Protein AF-A0A7S1Z7J3-F1 (afdb_monomer)

pLDDT: mean 73.18, std 15.94, range [37.53, 93.56]

Secondary structure (DSSP, 8-state):
-HHHHHHHHHHHHHHHS------GGGHHHHHHHHHHHH-TT-TTHHHHHHTTPPPTT--------------SS-HHHHHHHHTTSHHHHHHHHHHHHHHHHHHHHHHHHHHHHHHHHHHHHHHHHTT-

Foldseek 3Di:
DVLVVVLVVLVCCCVVVVDQQDDPVPNQLSLVLVCCVPPVVCPCVVVSVVRPNDDVPDPDDPPPPPPVVPDPDDPVNVVVVCVVPVVSVVVVVVVVVVVVVVVVVSVVSNVVSSVSVVVVVVVVVVVD

Organism: Trieres chinensis (NCBI:txid1514140)

Mean predicted aligned error: 12.1 Å

Solvent-accessible surface area (backbone atoms only — not comparable to full-atom values): 7660 Å² total; per-residue (Å²): 114,71,68,60,57,52,50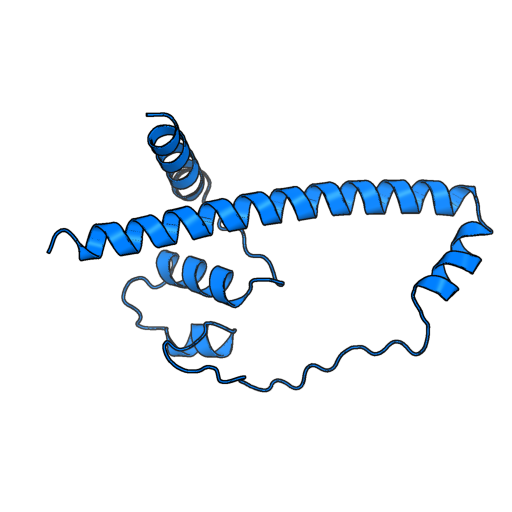,53,51,51,52,44,44,41,69,75,63,72,56,84,64,69,47,80,95,46,39,38,63,29,39,50,54,49,36,55,74,78,38,71,88,52,84,57,50,70,59,46,40,78,75,46,28,73,58,92,89,52,97,60,74,80,71,69,72,80,74,68,83,75,61,95,66,53,72,70,59,55,54,56,62,46,54,72,44,62,70,59,36,54,52,50,54,53,49,51,51,52,50,49,54,51,52,53,49,51,51,52,50,29,52,51,54,52,55,53,49,54,50,52,57,55,52,60,67,73,74,114

Radius of gyration: 19.99 Å; Cα contacts (8 Å, |Δi|>4): 53; chains: 1; bounding box: 45×38×54 Å

Sequence (128 aa):
DKARVQAEQVCKNLVDYDVVVGVVEHMSQSMELLRYVLDADREADEVFQSYGLGVEGDAGHTKKERRDNASPVATSEVMVHLREDKGFYKNLTLYVRYEQMITDFARGLHMQQYALFQNLLNHTVTSI

Structure (mmCIF, N/CA/C/O backbone):
data_AF-A0A7S1Z7J3-F1
#
_entry.id   AF-A0A7S1Z7J3-F1
#
loop_
_atom_site.group_PDB
_atom_site.id
_atom_site.type_symbol
_atom_site.label_atom_id
_atom_site.label_alt_id
_atom_site.label_comp_id
_atom_site.label_asym_id
_atom_site.label_entity_id
_atom_site.label_seq_id
_atom_site.pdbx_PDB_ins_code
_atom_site.Cartn_x
_atom_site.Cartn_y
_atom_site.Cartn_z
_atom_site.occupancy
_atom_site.B_iso_or_equiv
_atom_site.auth_seq_id
_atom_site.auth_comp_id
_atom_site.auth_asym_id
_atom_site.auth_atom_id
_atom_site.pdbx_PDB_model_num
ATOM 1 N N . ASP A 1 1 ? -15.452 24.214 7.845 1.00 56.34 1 ASP A N 1
ATOM 2 C CA . ASP A 1 1 ? -14.529 23.293 8.522 1.00 56.34 1 ASP A CA 1
ATOM 3 C C . ASP A 1 1 ? -14.027 22.250 7.520 1.00 56.34 1 ASP A C 1
ATOM 5 O O . ASP A 1 1 ? -14.729 21.293 7.217 1.00 56.34 1 ASP A O 1
ATOM 9 N N . LYS A 1 2 ? -12.900 22.525 6.846 1.00 47.44 2 LYS A N 1
ATOM 10 C CA . LYS A 1 2 ? -12.453 21.763 5.655 1.00 47.44 2 LYS A CA 1
ATOM 11 C C . LYS A 1 2 ? -12.036 20.328 5.986 1.00 47.44 2 LYS A C 1
ATOM 13 O O . LYS A 1 2 ? -12.268 19.436 5.177 1.00 47.44 2 LYS A O 1
ATOM 18 N N . ALA A 1 3 ? -11.456 20.125 7.167 1.00 50.94 3 ALA A N 1
ATOM 19 C CA . ALA A 1 3 ? -11.006 18.816 7.628 1.00 50.94 3 ALA A CA 1
ATOM 20 C C . ALA A 1 3 ? -12.189 17.859 7.838 1.00 50.94 3 ALA A C 1
ATOM 22 O O . ALA A 1 3 ? -12.127 16.703 7.431 1.00 50.94 3 ALA A O 1
ATOM 23 N N . ARG A 1 4 ? -13.307 18.364 8.378 1.00 47.72 4 ARG A N 1
ATOM 24 C CA . ARG A 1 4 ? -14.515 17.567 8.625 1.00 47.72 4 ARG A CA 1
ATOM 25 C C . ARG A 1 4 ? -15.180 17.078 7.336 1.00 47.72 4 ARG A C 1
ATOM 27 O O . ARG A 1 4 ? -15.540 15.914 7.232 1.00 47.72 4 ARG A O 1
ATOM 34 N N . VAL A 1 5 ? -15.259 17.947 6.328 1.00 61.75 5 VAL A N 1
ATOM 35 C CA . VAL A 1 5 ? -15.828 17.612 5.010 1.00 61.75 5 VAL A CA 1
ATOM 36 C C . VAL A 1 5 ? -14.966 16.578 4.270 1.00 61.75 5 VAL A C 1
ATOM 38 O O . VAL A 1 5 ? -15.496 15.704 3.592 1.00 61.75 5 VAL A O 1
ATOM 41 N N . GLN A 1 6 ? -13.638 16.635 4.417 1.00 50.66 6 GLN A N 1
ATOM 42 C CA . GLN A 1 6 ? -12.732 15.631 3.841 1.00 50.66 6 GLN A CA 1
ATOM 43 C C . GLN A 1 6 ? -12.817 14.282 4.565 1.00 50.66 6 GLN A C 1
ATOM 45 O O . GLN A 1 6 ? -12.817 13.246 3.906 1.00 50.66 6 GLN A O 1
ATOM 50 N N . ALA A 1 7 ? -12.939 14.293 5.894 1.00 47.94 7 ALA A N 1
ATOM 51 C CA . ALA A 1 7 ? -13.150 13.090 6.692 1.00 47.94 7 ALA A CA 1
ATOM 52 C C . ALA A 1 7 ? -14.456 12.377 6.309 1.00 47.94 7 ALA A C 1
ATOM 54 O O . ALA A 1 7 ? -14.449 11.181 6.026 1.00 47.94 7 ALA A O 1
ATOM 55 N N . GLU A 1 8 ? -15.557 13.128 6.208 1.00 60.38 8 GLU A N 1
ATOM 56 C CA . GLU A 1 8 ? -16.854 12.611 5.765 1.00 60.38 8 GLU A CA 1
ATOM 57 C C . GLU A 1 8 ? -16.770 12.024 4.343 1.00 60.38 8 GLU A C 1
ATOM 59 O O . GLU A 1 8 ? -17.326 10.959 4.105 1.00 60.38 8 GLU A O 1
ATOM 64 N N . GLN A 1 9 ? -16.022 12.640 3.417 1.00 51.88 9 GLN A N 1
ATOM 65 C CA . GLN A 1 9 ? -15.853 12.134 2.047 1.00 51.88 9 GLN A CA 1
ATOM 66 C C . GLN A 1 9 ? -15.015 10.847 1.969 1.00 51.88 9 GLN A C 1
ATOM 68 O O . GLN A 1 9 ? -15.312 9.985 1.148 1.00 51.88 9 GLN A O 1
ATOM 73 N N . VAL A 1 10 ? -13.978 10.690 2.796 1.00 55.34 10 VAL A N 1
ATOM 74 C CA . VAL A 1 10 ? -13.160 9.463 2.822 1.00 55.34 10 VAL A CA 1
ATOM 75 C C . VAL A 1 10 ? -13.911 8.318 3.501 1.00 55.34 10 VAL A C 1
ATOM 77 O O . VAL A 1 10 ? -13.891 7.208 2.980 1.00 55.34 10 VAL A O 1
ATOM 80 N N . CYS A 1 11 ? -14.641 8.584 4.590 1.00 55.59 11 CYS A N 1
ATOM 81 C CA . CYS A 1 11 ? -15.555 7.607 5.191 1.00 55.59 11 CYS A CA 1
ATOM 82 C C . CYS A 1 11 ? -16.669 7.219 4.218 1.00 55.59 11 CYS A C 1
ATOM 84 O O . CYS A 1 11 ? -16.982 6.044 4.070 1.00 55.59 11 CYS A O 1
ATOM 86 N N . LYS A 1 12 ? -17.214 8.191 3.484 1.00 58.47 12 LYS A N 1
ATOM 87 C CA . LYS A 1 12 ? -18.177 7.938 2.418 1.00 58.47 12 LYS A CA 1
ATOM 88 C C . LYS A 1 12 ? -17.560 7.135 1.278 1.00 58.47 12 LYS A C 1
ATOM 90 O O . LYS A 1 12 ? -18.224 6.270 0.748 1.00 58.47 12 LYS A O 1
ATOM 95 N N . ASN A 1 13 ? -16.287 7.326 0.938 1.00 57.41 13 ASN A N 1
ATOM 96 C CA . ASN A 1 13 ? -15.631 6.482 -0.060 1.00 57.41 13 ASN A CA 1
ATOM 97 C C . ASN A 1 13 ? -15.339 5.058 0.455 1.00 57.41 13 ASN A C 1
ATOM 99 O O . ASN A 1 13 ? -15.362 4.117 -0.328 1.00 57.41 13 ASN A O 1
ATOM 103 N N . LEU A 1 14 ? -15.072 4.896 1.753 1.00 56.41 14 LEU A N 1
ATOM 104 C CA . LEU A 1 14 ? -14.922 3.593 2.410 1.00 56.41 14 LEU A CA 1
ATOM 105 C C . LEU A 1 14 ? -16.248 2.816 2.458 1.00 56.41 14 LEU A C 1
ATOM 107 O O . LEU A 1 14 ? -16.230 1.602 2.303 1.00 56.41 14 LEU A O 1
ATOM 111 N N . VAL A 1 15 ? -17.372 3.518 2.652 1.00 51.66 15 VAL A N 1
ATOM 112 C CA . VAL A 1 15 ? -18.722 2.942 2.812 1.00 51.66 15 VAL A CA 1
ATOM 113 C C . VAL A 1 15 ? -19.490 2.834 1.486 1.00 51.66 15 VAL A C 1
ATOM 115 O O . VAL A 1 15 ? -20.194 1.857 1.276 1.00 51.66 15 VAL A O 1
ATOM 118 N N . ASP A 1 16 ? -19.357 3.805 0.577 1.00 48.19 16 ASP A N 1
ATOM 119 C CA . ASP A 1 16 ? -20.097 3.840 -0.697 1.00 48.19 16 ASP A CA 1
ATOM 120 C C . ASP A 1 16 ? -19.359 3.107 -1.833 1.00 48.19 16 ASP A C 1
ATOM 122 O O . ASP A 1 16 ? -19.994 2.746 -2.824 1.00 48.19 16 ASP A O 1
ATOM 126 N N . TYR A 1 17 ? -18.035 2.905 -1.728 1.00 53.66 17 TYR A N 1
ATOM 127 C CA . TYR A 1 17 ? -17.254 2.168 -2.735 1.00 53.66 17 TYR A CA 1
ATOM 128 C C . TYR A 1 17 ? -16.672 0.835 -2.236 1.00 53.66 17 TYR A C 1
ATOM 130 O O . TYR A 1 17 ? -16.041 0.157 -3.040 1.00 53.66 17 TYR A O 1
ATOM 138 N N . ASP A 1 18 ? -16.863 0.442 -0.968 1.00 60.69 18 ASP A N 1
ATOM 139 C CA . ASP A 1 18 ? -16.351 -0.816 -0.378 1.00 60.69 18 ASP A CA 1
ATOM 140 C C . ASP A 1 18 ? -14.829 -1.049 -0.563 1.00 60.69 18 ASP A C 1
ATOM 142 O O . ASP A 1 18 ? -14.360 -2.184 -0.671 1.00 60.69 18 ASP A O 1
ATOM 146 N N . VAL A 1 19 ? -14.013 0.016 -0.615 1.00 70.81 19 VAL A N 1
ATOM 147 C CA . VAL A 1 19 ? -12.557 -0.106 -0.841 1.00 70.81 19 VAL A CA 1
ATOM 148 C C . VAL A 1 19 ? -11.748 0.273 0.396 1.00 70.81 19 VAL A C 1
ATOM 150 O O . VAL A 1 19 ? -11.559 1.449 0.716 1.00 70.81 19 VAL A O 1
ATOM 153 N N . VAL A 1 20 ? -11.155 -0.742 1.026 1.00 75.69 20 VAL A N 1
ATOM 154 C CA . VAL A 1 20 ? -10.061 -0.598 1.995 1.00 75.69 20 VAL A CA 1
ATOM 155 C C . VAL A 1 20 ? -8.731 -0.718 1.253 1.00 75.69 20 VAL A C 1
ATOM 157 O O . VAL A 1 20 ? -8.493 -1.709 0.562 1.00 75.69 20 VAL A O 1
ATOM 160 N N . VAL A 1 21 ? -7.849 0.276 1.393 1.00 81.12 21 VAL A N 1
ATOM 161 C CA . VAL A 1 21 ? -6.503 0.216 0.811 1.00 81.12 21 VAL A CA 1
ATOM 162 C C . VAL A 1 21 ? -5.510 -0.188 1.889 1.00 81.12 21 VAL A C 1
ATOM 164 O O . VAL A 1 21 ? -5.334 0.516 2.881 1.00 81.12 21 VAL A O 1
ATOM 167 N N . GLY A 1 22 ? -4.840 -1.319 1.678 1.00 81.69 22 GLY A N 1
ATOM 168 C CA . GLY A 1 22 ? -3.709 -1.762 2.488 1.00 81.69 22 GLY A CA 1
ATOM 169 C C . GLY A 1 22 ? -2.385 -1.553 1.758 1.00 81.69 22 GLY A C 1
ATOM 170 O O . GLY A 1 22 ? -2.326 -1.657 0.532 1.00 81.69 22 GLY A O 1
ATOM 171 N N . VAL A 1 23 ? -1.318 -1.287 2.509 1.00 82.12 23 VAL A N 1
ATOM 172 C CA . VAL A 1 23 ? 0.055 -1.216 1.986 1.00 82.12 23 VAL A CA 1
ATOM 173 C C . VAL A 1 23 ? 0.976 -2.101 2.813 1.00 82.12 23 VAL A C 1
ATOM 175 O O . VAL A 1 23 ? 0.901 -2.136 4.042 1.00 82.12 23 VAL A O 1
ATOM 178 N N . VAL A 1 24 ? 1.851 -2.838 2.132 1.00 81.56 24 VAL A N 1
ATOM 179 C CA . VAL A 1 24 ? 2.697 -3.865 2.758 1.00 81.56 24 VAL A CA 1
ATOM 180 C C . VAL A 1 24 ? 3.702 -3.242 3.726 1.00 81.56 24 VAL A C 1
ATOM 182 O O . VAL A 1 24 ? 3.990 -3.809 4.778 1.00 81.56 24 VAL A O 1
ATOM 185 N N . GLU A 1 25 ? 4.196 -2.046 3.414 1.00 80.00 25 GLU A N 1
ATOM 186 C CA . GLU A 1 25 ? 5.128 -1.284 4.246 1.00 80.00 25 GLU A CA 1
ATOM 187 C C . GLU A 1 25 ? 4.523 -0.902 5.602 1.00 80.00 25 GLU A C 1
ATOM 189 O O . GLU A 1 25 ? 5.251 -0.735 6.579 1.00 80.00 25 GLU A O 1
ATOM 194 N N . HIS A 1 26 ? 3.193 -0.811 5.666 1.00 81.50 26 HIS A N 1
ATOM 195 C CA . HIS A 1 26 ? 2.422 -0.503 6.865 1.00 81.50 26 HIS A CA 1
ATOM 196 C C . HIS A 1 26 ? 1.377 -1.596 7.125 1.00 81.50 26 HIS A C 1
ATOM 198 O O . HIS A 1 26 ? 0.203 -1.329 7.390 1.00 81.50 26 HIS A O 1
ATOM 204 N N . MET A 1 27 ? 1.810 -2.858 7.031 1.00 83.44 27 MET A N 1
ATOM 205 C CA . MET A 1 27 ? 0.921 -4.017 7.145 1.00 83.44 27 MET A CA 1
ATOM 206 C C . MET A 1 27 ? 0.148 -4.046 8.467 1.00 83.44 27 MET A C 1
ATOM 208 O O . MET A 1 27 ? -1.039 -4.345 8.460 1.00 83.44 27 MET A O 1
ATOM 212 N N . SER A 1 28 ? 0.776 -3.685 9.588 1.00 85.25 28 SER A N 1
ATOM 213 C CA . SER A 1 28 ? 0.099 -3.655 10.891 1.00 85.25 28 SER A CA 1
ATOM 214 C C . SER A 1 28 ? -1.070 -2.668 10.917 1.00 85.25 28 SER A C 1
ATOM 216 O O . SER A 1 28 ? -2.159 -3.025 11.353 1.00 85.25 28 SER A O 1
ATOM 218 N N . GLN A 1 29 ? -0.872 -1.468 10.366 1.00 86.06 29 GLN A N 1
ATOM 219 C CA . GLN A 1 29 ? -1.906 -0.435 10.225 1.00 86.06 29 GLN A CA 1
ATOM 220 C C . GLN A 1 29 ? -3.026 -0.897 9.285 1.00 86.06 29 GLN A C 1
ATOM 222 O O . GLN A 1 29 ? -4.210 -0.701 9.551 1.00 86.06 29 GLN A O 1
ATOM 227 N N . SER A 1 30 ? -2.645 -1.561 8.192 1.00 86.94 30 SER A N 1
ATOM 228 C CA . SER A 1 30 ? -3.582 -2.146 7.229 1.00 86.94 30 SER A CA 1
ATOM 229 C C . SER A 1 30 ? -4.434 -3.250 7.858 1.00 86.94 30 SER A C 1
ATOM 231 O O . SER A 1 30 ? -5.637 -3.300 7.621 1.00 86.94 30 SER A O 1
ATOM 233 N N . MET A 1 31 ? -3.832 -4.110 8.683 1.00 86.88 31 MET A N 1
ATOM 234 C CA . MET A 1 31 ? -4.539 -5.167 9.408 1.00 86.88 31 MET A CA 1
ATOM 235 C C . MET A 1 31 ? -5.468 -4.602 10.479 1.00 86.88 31 MET A C 1
ATOM 237 O O . MET A 1 31 ? -6.554 -5.136 10.676 1.00 86.88 31 MET A O 1
ATOM 241 N N . GLU A 1 32 ? -5.085 -3.510 11.138 1.00 85.81 32 GLU A N 1
ATOM 242 C CA . GLU A 1 32 ? -5.935 -2.852 12.128 1.00 85.81 32 GLU A CA 1
ATOM 243 C C . GLU A 1 32 ? -7.195 -2.254 11.489 1.00 85.81 32 GLU A C 1
ATOM 245 O O . GLU A 1 32 ? -8.302 -2.486 11.978 1.00 85.81 32 GLU A O 1
ATOM 250 N N . LEU A 1 33 ? -7.036 -1.568 10.350 1.00 83.00 33 LEU A N 1
ATOM 251 C CA . LEU A 1 33 ? -8.155 -1.073 9.545 1.00 83.00 33 LEU A CA 1
ATOM 252 C C . LEU A 1 33 ? -9.060 -2.212 9.073 1.00 83.00 33 LEU A C 1
ATOM 254 O O . LEU A 1 33 ? -10.279 -2.129 9.202 1.00 83.00 33 LEU A O 1
ATOM 258 N N . LEU A 1 34 ? -8.468 -3.278 8.532 1.00 86.06 34 LEU A N 1
ATOM 259 C CA . LEU A 1 34 ? -9.216 -4.414 8.002 1.00 86.06 34 LEU A CA 1
ATOM 260 C C . LEU A 1 34 ? -10.013 -5.126 9.099 1.00 86.06 34 LEU A C 1
ATOM 262 O O . LEU A 1 34 ? -11.183 -5.444 8.898 1.00 86.06 34 LEU A O 1
ATOM 266 N N . ARG A 1 35 ? -9.396 -5.333 10.265 1.00 86.50 35 ARG A N 1
ATOM 267 C CA . ARG A 1 35 ? -10.059 -5.919 11.427 1.00 86.50 35 ARG A CA 1
ATOM 268 C C . ARG A 1 35 ? -11.218 -5.053 11.897 1.00 86.50 35 ARG A C 1
ATOM 270 O O . ARG A 1 35 ? -12.295 -5.576 12.121 1.00 86.50 35 ARG A O 1
ATOM 277 N N . TYR A 1 36 ? -11.031 -3.737 11.991 1.00 83.38 36 TYR A N 1
ATOM 278 C CA . TYR A 1 36 ? -12.115 -2.836 12.385 1.00 83.38 36 TYR A CA 1
ATOM 279 C C . TYR A 1 36 ? -13.341 -2.946 11.463 1.00 83.38 36 TYR A C 1
ATOM 281 O O . TYR A 1 36 ? -14.470 -2.860 11.935 1.00 83.38 36 TYR A O 1
ATOM 289 N N . VAL A 1 37 ? -13.126 -3.157 10.161 1.00 80.88 37 VAL A N 1
ATOM 290 C CA . VAL A 1 37 ? -14.214 -3.290 9.180 1.00 80.88 37 VAL A CA 1
ATOM 291 C C . VAL A 1 37 ? -14.879 -4.671 9.223 1.00 80.88 37 VAL A C 1
ATOM 293 O O . VAL A 1 37 ? -16.096 -4.753 9.088 1.00 80.88 37 VAL A O 1
ATOM 296 N N . LEU A 1 38 ? -14.106 -5.750 9.377 1.00 82.25 38 LEU A N 1
ATOM 297 C CA . LEU A 1 38 ? -14.606 -7.127 9.237 1.00 82.25 38 LEU A CA 1
ATOM 298 C C . LEU A 1 38 ? -14.945 -7.826 10.560 1.00 82.25 38 LEU A C 1
ATOM 300 O O . LEU A 1 38 ? -15.714 -8.781 10.554 1.00 82.25 38 LEU A O 1
ATOM 304 N N . ASP A 1 39 ? -14.354 -7.383 11.665 1.00 82.44 39 ASP A N 1
ATOM 305 C CA . ASP A 1 39 ? -14.422 -8.012 12.985 1.00 82.44 39 ASP A CA 1
ATOM 306 C C . ASP A 1 39 ? -14.332 -6.940 14.087 1.00 82.44 39 ASP A C 1
ATOM 308 O O . ASP A 1 39 ? -13.372 -6.845 14.861 1.00 82.44 39 ASP A O 1
ATOM 312 N N . ALA A 1 40 ? -15.336 -6.060 14.119 1.00 75.19 40 ALA A N 1
ATOM 313 C CA . ALA A 1 40 ? -15.409 -4.980 15.103 1.00 75.19 40 ALA A CA 1
ATOM 314 C C . ALA A 1 40 ? -15.453 -5.512 16.550 1.00 75.19 40 ALA A C 1
ATOM 316 O O . ALA A 1 40 ? -14.854 -4.904 17.441 1.00 75.19 40 ALA A O 1
ATOM 317 N N . ASP A 1 41 ? -16.095 -6.667 16.753 1.00 80.38 41 ASP A N 1
ATOM 318 C CA . ASP A 1 41 ? -16.274 -7.328 18.052 1.00 80.38 41 ASP A CA 1
ATOM 319 C C . ASP A 1 41 ? -15.028 -8.097 18.531 1.00 80.38 41 ASP A C 1
ATOM 321 O O . ASP A 1 41 ? -15.000 -8.566 19.669 1.00 80.38 41 ASP A O 1
ATOM 325 N N . ARG A 1 42 ? -13.963 -8.143 17.714 1.00 82.88 42 ARG A N 1
ATOM 326 C CA . ARG A 1 42 ? -12.663 -8.756 18.039 1.00 82.88 42 ARG A CA 1
ATOM 327 C C . ARG A 1 42 ? -12.708 -10.274 18.254 1.00 82.88 42 ARG A C 1
ATOM 329 O O . ARG A 1 42 ? -11.856 -10.822 18.956 1.00 82.88 42 ARG A O 1
ATOM 336 N N . GLU A 1 43 ? -13.680 -10.975 17.677 1.00 85.56 43 GLU A N 1
ATOM 337 C CA . GLU A 1 43 ? -13.819 -12.426 17.864 1.00 85.56 43 GLU A CA 1
ATOM 338 C C . GLU A 1 43 ? -12.723 -13.217 17.131 1.00 85.56 43 GLU A C 1
ATOM 340 O O . GLU A 1 43 ? -12.366 -14.323 17.539 1.00 85.56 43 GLU A O 1
ATOM 345 N N . ALA A 1 44 ? -12.157 -12.648 16.066 1.00 86.44 44 ALA A N 1
ATOM 346 C CA . ALA A 1 44 ? -11.139 -13.255 15.217 1.00 86.44 44 ALA A CA 1
ATOM 347 C C . ALA A 1 44 ? -9.744 -12.618 15.388 1.00 86.44 44 ALA A C 1
ATOM 349 O O . ALA A 1 44 ? -8.882 -12.795 14.520 1.00 86.44 44 ALA A O 1
ATOM 350 N N . ASP A 1 45 ? -9.483 -11.918 16.501 1.00 84.62 45 ASP A N 1
ATOM 351 C CA . ASP A 1 45 ? -8.202 -11.250 16.801 1.00 84.62 45 ASP A CA 1
ATOM 352 C C . ASP A 1 45 ? -6.985 -12.169 16.577 1.00 84.62 45 ASP A C 1
ATOM 354 O O . ASP A 1 45 ? -5.987 -11.746 15.991 1.00 84.62 45 ASP A O 1
ATOM 358 N N . GLU A 1 46 ? -7.074 -13.444 16.972 1.00 85.06 46 GLU A N 1
ATOM 359 C CA . GLU A 1 46 ? -5.998 -14.433 16.795 1.00 85.06 46 GLU A CA 1
ATO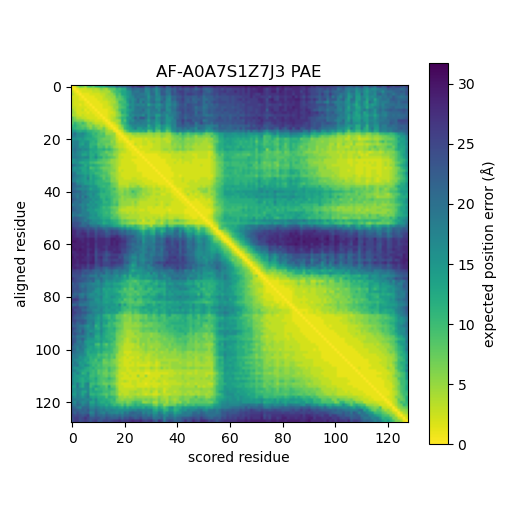M 360 C C . GLU A 1 46 ? -5.624 -14.638 15.318 1.00 85.06 46 GLU A C 1
ATOM 362 O O . GLU A 1 46 ? -4.444 -14.760 14.967 1.00 85.06 46 GLU A O 1
ATOM 367 N N . VAL A 1 47 ? -6.621 -14.627 14.425 1.00 85.69 47 VAL A N 1
ATOM 368 C CA . VAL A 1 47 ? -6.398 -14.740 12.982 1.00 85.69 47 VAL A CA 1
ATOM 369 C C . VAL A 1 47 ? -5.654 -13.503 12.498 1.00 85.69 47 VAL A C 1
ATOM 371 O O . VAL A 1 47 ? -4.606 -13.635 11.869 1.00 85.69 47 VAL A O 1
ATOM 374 N N . PHE A 1 48 ? -6.116 -12.301 12.841 1.00 85.06 48 PHE A N 1
ATOM 375 C CA . PHE A 1 48 ? -5.462 -11.060 12.416 1.00 85.06 48 PHE A CA 1
ATOM 376 C C . PHE A 1 48 ? -4.032 -10.919 12.957 1.00 85.06 48 PHE A C 1
ATOM 378 O O . PHE A 1 48 ? -3.137 -10.483 12.226 1.00 85.06 48 PHE A O 1
ATOM 385 N N . GLN A 1 49 ? -3.775 -11.350 14.192 1.00 84.69 49 GLN A N 1
ATOM 386 C CA . GLN A 1 49 ? -2.429 -11.380 14.775 1.00 84.69 49 GLN A CA 1
ATOM 387 C C . GLN A 1 49 ? -1.486 -12.290 13.979 1.00 84.69 49 GLN A C 1
ATOM 389 O O . GLN A 1 49 ? -0.354 -11.904 13.681 1.00 84.69 49 GLN A O 1
ATOM 394 N N . SER A 1 50 ? -1.963 -13.456 13.528 1.00 83.00 50 SER A N 1
ATOM 395 C CA . SER A 1 50 ? -1.158 -14.376 12.709 1.00 83.00 50 SER A CA 1
ATOM 396 C C . SER A 1 50 ? -0.731 -13.791 11.348 1.00 83.00 50 SER A C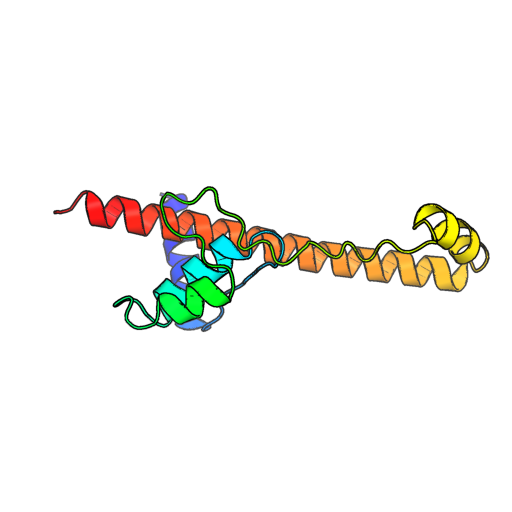 1
ATOM 398 O O . SER A 1 50 ? 0.278 -14.218 10.772 1.00 83.00 50 SER A O 1
ATOM 400 N N . TYR A 1 51 ? -1.456 -12.777 10.860 1.00 81.25 51 TYR A N 1
ATOM 401 C CA . TYR A 1 51 ? -1.199 -12.078 9.597 1.00 81.25 51 TYR A CA 1
ATOM 402 C C . TYR A 1 51 ? -0.550 -10.695 9.762 1.00 81.25 51 TYR A C 1
ATOM 404 O O . TYR A 1 51 ? -0.334 -10.002 8.767 1.00 81.25 51 TYR A O 1
ATOM 412 N N . GLY A 1 52 ? -0.140 -10.323 10.979 1.00 76.00 52 GLY A N 1
ATOM 413 C CA . GLY A 1 52 ? 0.683 -9.135 11.217 1.00 76.00 52 GLY A CA 1
ATOM 414 C C . GLY A 1 52 ? -0.028 -7.958 11.880 1.00 76.00 52 GLY A C 1
ATOM 415 O O . GLY A 1 52 ? 0.524 -6.855 11.869 1.00 76.00 52 GLY A O 1
ATOM 416 N N . LEU A 1 53 ? -1.207 -8.165 12.477 1.00 81.19 53 LEU A N 1
ATOM 417 C CA . LEU A 1 53 ? -1.733 -7.228 13.469 1.00 81.19 53 LEU A CA 1
ATOM 418 C C . LEU A 1 53 ? -0.816 -7.237 14.705 1.00 81.19 53 LEU A C 1
ATOM 420 O O . LEU A 1 53 ? -0.583 -8.287 15.301 1.00 81.19 53 LEU A O 1
ATOM 424 N N . GLY A 1 54 ? -0.270 -6.074 15.069 1.00 69.56 54 GLY A N 1
ATOM 425 C CA . GLY A 1 54 ? 0.569 -5.939 16.263 1.00 69.56 54 GLY A CA 1
ATOM 426 C C . GLY A 1 54 ? -0.268 -6.056 17.537 1.00 69.56 54 GLY A C 1
ATOM 427 O O . GLY A 1 54 ? -1.347 -5.476 17.615 1.00 69.56 54 GLY A O 1
ATOM 428 N N . VAL A 1 55 ? 0.224 -6.790 18.534 1.00 57.97 55 VAL A N 1
ATOM 429 C CA . VAL A 1 55 ? -0.404 -6.855 19.862 1.00 57.97 55 VAL A CA 1
ATOM 430 C C . VAL A 1 55 ? -0.059 -5.571 20.621 1.00 57.97 55 VAL A C 1
ATOM 432 O O . VAL A 1 55 ? 1.111 -5.181 20.673 1.00 57.97 55 VAL A O 1
ATOM 435 N N . GLU A 1 56 ? -1.053 -4.894 21.204 1.00 47.09 56 GLU A N 1
ATOM 436 C CA . GLU A 1 56 ? -0.811 -3.747 22.088 1.00 47.09 56 GLU A CA 1
ATOM 437 C C . GLU A 1 56 ? 0.166 -4.149 23.204 1.00 47.09 56 GLU A C 1
ATOM 439 O O . GLU A 1 56 ? -0.101 -5.049 23.997 1.00 47.09 56 GLU A O 1
ATOM 444 N N . GLY A 1 57 ? 1.323 -3.485 23.248 1.00 46.31 57 GLY A N 1
ATOM 445 C CA . GLY A 1 57 ? 2.354 -3.710 24.263 1.00 46.31 57 GLY A CA 1
ATOM 446 C C . GLY A 1 57 ? 3.477 -4.668 23.866 1.00 46.31 57 GLY A C 1
ATOM 447 O O . GLY A 1 57 ? 4.477 -4.716 24.581 1.00 46.31 57 GLY A O 1
ATOM 448 N N . ASP A 1 58 ? 3.387 -5.355 22.725 1.00 43.16 58 ASP A N 1
ATOM 449 C CA . ASP A 1 58 ? 4.489 -6.179 22.242 1.00 43.16 58 ASP A CA 1
ATOM 450 C C . ASP A 1 58 ? 5.267 -5.427 21.157 1.00 43.16 58 ASP A C 1
ATOM 452 O O . ASP A 1 58 ? 4.910 -5.391 19.979 1.00 43.16 58 ASP A O 1
ATOM 456 N N . ALA A 1 59 ? 6.418 -4.873 21.544 1.00 42.03 59 ALA A N 1
ATOM 457 C CA . ALA A 1 59 ? 7.530 -4.591 20.630 1.00 42.03 59 ALA A CA 1
ATOM 458 C C . ALA A 1 59 ? 8.152 -5.910 20.102 1.00 42.03 59 ALA A C 1
ATOM 460 O O . ALA A 1 59 ? 9.370 -6.053 19.972 1.00 42.03 59 ALA A O 1
ATOM 461 N N . GLY A 1 60 ? 7.303 -6.903 19.854 1.00 37.53 60 GLY A N 1
ATOM 462 C CA . GLY A 1 60 ? 7.623 -8.300 19.683 1.00 37.53 60 GLY A CA 1
ATOM 463 C C . GLY A 1 60 ? 7.308 -8.707 18.270 1.00 37.53 60 GLY A C 1
ATOM 464 O O . GLY A 1 60 ? 6.213 -9.120 17.911 1.00 37.53 60 GLY A O 1
ATOM 465 N N . HIS A 1 61 ? 8.344 -8.608 17.457 1.00 44.66 61 HIS A N 1
ATOM 466 C CA . HIS A 1 61 ? 8.577 -9.516 16.360 1.00 44.66 61 HIS A CA 1
ATOM 467 C C . HIS A 1 61 ? 7.979 -10.915 16.629 1.00 44.66 61 HIS A C 1
ATOM 469 O O . HIS A 1 61 ? 8.630 -11.755 17.255 1.00 44.66 61 HIS A O 1
ATOM 475 N N . THR A 1 62 ? 6.867 -11.271 15.985 1.00 43.44 62 THR A N 1
ATOM 476 C CA . THR A 1 62 ? 6.852 -12.596 15.365 1.00 43.44 62 THR A CA 1
ATOM 477 C C . THR A 1 62 ? 7.954 -12.547 14.321 1.00 43.44 62 THR A C 1
ATOM 479 O O . THR A 1 62 ? 7.765 -12.049 13.211 1.00 43.44 62 THR A O 1
ATOM 482 N N . LYS A 1 63 ? 9.155 -12.977 14.728 1.00 48.16 63 LYS A N 1
ATOM 483 C CA . LYS A 1 63 ? 10.304 -13.253 13.869 1.00 48.16 63 LYS A CA 1
ATOM 484 C C . LYS A 1 63 ? 9.900 -14.342 12.868 1.00 48.16 63 LYS A C 1
ATOM 486 O O . LYS A 1 63 ? 10.395 -15.461 12.924 1.00 48.16 63 LYS A O 1
ATOM 491 N N . LYS A 1 64 ? 9.042 -14.031 11.894 1.00 47.81 64 LYS A N 1
ATOM 492 C CA . LYS A 1 64 ? 9.323 -14.533 10.557 1.00 47.81 64 LYS A CA 1
ATOM 493 C C . LYS A 1 64 ? 10.631 -13.857 10.221 1.00 47.81 64 LYS A C 1
ATOM 495 O O . LYS A 1 64 ? 10.662 -12.640 10.053 1.00 47.81 64 LYS A O 1
ATOM 500 N N . GLU A 1 65 ? 11.712 -14.629 10.306 1.00 51.00 65 GLU A N 1
ATOM 501 C CA . GLU A 1 65 ? 13.013 -14.249 9.780 1.00 51.00 65 GLU A CA 1
ATOM 502 C C . GLU A 1 65 ? 12.741 -13.452 8.511 1.00 51.00 65 GLU A C 1
ATOM 504 O O . GLU A 1 65 ? 12.133 -13.980 7.573 1.00 51.00 65 GLU A O 1
ATOM 509 N N . ARG A 1 66 ? 13.079 -12.157 8.518 1.00 51.88 66 ARG A N 1
ATOM 510 C CA . ARG A 1 66 ? 13.185 -11.414 7.273 1.00 51.88 66 ARG A CA 1
ATOM 511 C C . ARG A 1 66 ? 14.241 -12.172 6.489 1.00 51.88 66 ARG A C 1
ATOM 513 O O . ARG A 1 66 ? 15.436 -11.970 6.672 1.00 51.88 66 ARG A O 1
ATOM 520 N N . ARG A 1 67 ? 13.795 -13.123 5.672 1.00 49.84 67 ARG A N 1
ATOM 521 C CA . ARG A 1 67 ? 14.545 -13.582 4.523 1.00 49.84 67 ARG A CA 1
ATOM 522 C C . ARG A 1 67 ? 14.516 -12.394 3.595 1.00 49.84 67 ARG A C 1
ATOM 524 O O . ARG A 1 67 ? 13.659 -12.290 2.723 1.00 49.84 67 ARG A O 1
ATOM 531 N N . ASP A 1 68 ? 15.407 -11.451 3.870 1.00 55.59 68 ASP A N 1
ATOM 532 C CA . ASP A 1 68 ? 15.808 -10.505 2.860 1.00 55.59 68 ASP A CA 1
ATOM 533 C C . ASP A 1 68 ? 16.214 -11.383 1.678 1.00 55.59 68 ASP A C 1
ATOM 535 O O . ASP A 1 68 ? 17.095 -12.240 1.798 1.00 55.59 68 ASP A O 1
ATOM 539 N N . ASN A 1 69 ? 15.486 -11.259 0.567 1.00 55.69 69 ASN A N 1
ATOM 540 C CA . ASN A 1 69 ? 15.887 -11.853 -0.698 1.00 55.69 69 ASN A CA 1
ATOM 541 C C . ASN A 1 69 ? 17.142 -11.097 -1.132 1.00 55.69 69 ASN A C 1
ATOM 543 O O . ASN A 1 69 ? 17.087 -10.189 -1.960 1.00 55.69 69 ASN A O 1
ATOM 547 N N . ALA A 1 70 ? 18.263 -11.419 -0.488 1.00 59.06 70 ALA A N 1
ATOM 548 C CA . ALA A 1 70 ? 19.56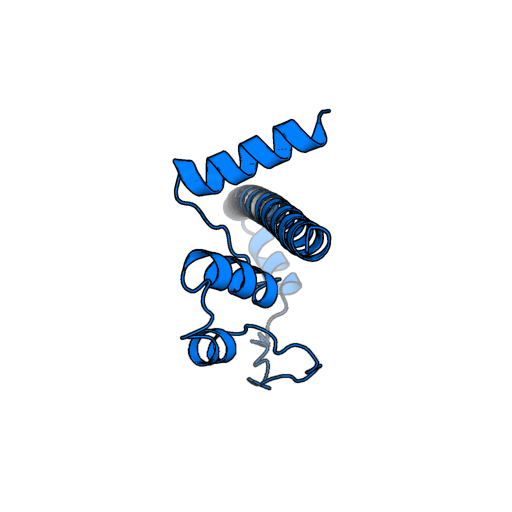6 -10.873 -0.776 1.00 59.06 70 ALA A CA 1
ATOM 549 C C . ALA A 1 70 ? 19.962 -11.416 -2.145 1.00 59.06 70 ALA A C 1
ATOM 551 O O . ALA A 1 70 ? 20.538 -12.495 -2.277 1.00 59.06 70 ALA A O 1
ATOM 552 N N . SER A 1 71 ? 19.558 -10.688 -3.183 1.00 70.44 71 SER A N 1
ATOM 553 C CA . SER A 1 71 ? 20.044 -10.925 -4.528 1.00 70.44 71 SER A CA 1
ATOM 554 C C . SER A 1 71 ? 21.567 -10.779 -4.498 1.00 70.44 71 SER A C 1
ATOM 556 O O . SER A 1 71 ? 22.063 -9.776 -3.977 1.00 70.44 71 SER A O 1
ATOM 558 N N . PRO A 1 72 ? 22.326 -11.733 -5.062 1.00 78.50 72 PRO A N 1
ATOM 559 C CA . PRO A 1 72 ? 23.771 -11.583 -5.208 1.00 78.50 72 PRO A CA 1
ATOM 560 C C . PRO A 1 72 ? 24.133 -10.439 -6.167 1.00 78.50 72 PRO A C 1
ATOM 562 O O . PRO A 1 72 ? 25.280 -10.007 -6.194 1.00 78.50 72 PRO A O 1
ATOM 565 N N . VAL A 1 73 ? 23.160 -9.949 -6.944 1.00 76.88 73 VAL A N 1
ATOM 566 C CA . VAL A 1 73 ? 23.320 -8.857 -7.904 1.00 76.88 73 VAL A CA 1
ATOM 567 C C . VAL A 1 73 ? 22.726 -7.576 -7.334 1.00 76.88 73 VAL A C 1
ATOM 569 O O . VAL A 1 73 ? 21.551 -7.543 -6.950 1.00 76.88 73 VAL A O 1
ATOM 572 N N . ALA A 1 74 ? 23.528 -6.513 -7.327 1.00 81.44 74 ALA A N 1
ATOM 573 C CA . ALA A 1 74 ? 23.091 -5.190 -6.913 1.00 81.44 74 ALA A CA 1
ATOM 574 C C . ALA A 1 74 ? 22.229 -4.530 -7.999 1.00 81.44 74 ALA A C 1
ATOM 576 O O . ALA A 1 74 ? 22.553 -4.571 -9.186 1.00 81.44 74 ALA A O 1
ATOM 577 N N . THR A 1 75 ? 21.168 -3.827 -7.600 1.00 81.81 75 THR A N 1
ATOM 578 C CA . THR A 1 75 ? 20.299 -3.085 -8.532 1.00 81.81 75 THR A CA 1
ATOM 579 C C . THR A 1 75 ? 21.086 -2.097 -9.399 1.00 81.81 75 THR A C 1
ATOM 581 O O . THR A 1 75 ? 20.761 -1.902 -10.565 1.00 81.81 75 THR A O 1
ATOM 584 N N . SER A 1 76 ? 22.154 -1.496 -8.866 1.00 84.62 76 SER A N 1
ATOM 585 C CA . SER A 1 76 ? 23.039 -0.599 -9.618 1.00 84.62 76 SER A CA 1
ATOM 586 C C . SER A 1 76 ? 23.724 -1.283 -10.803 1.00 84.62 76 SER A C 1
ATOM 588 O O . SER A 1 76 ? 23.853 -0.662 -11.853 1.00 84.62 76 SER A O 1
ATOM 590 N N . GLU A 1 77 ? 24.124 -2.545 -10.655 1.00 86.19 77 GLU A N 1
ATOM 591 C CA . GLU A 1 77 ? 24.773 -3.343 -11.699 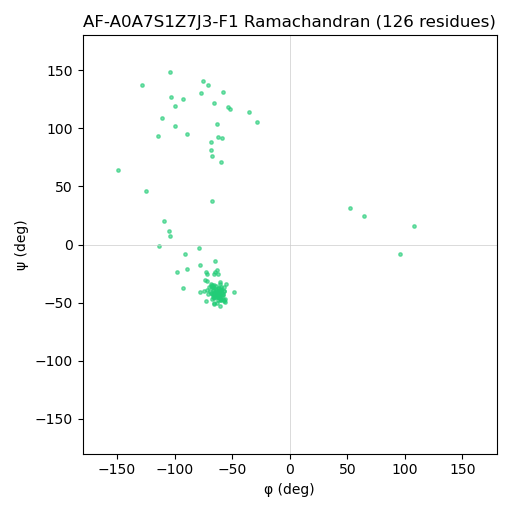1.00 86.19 77 GLU A CA 1
ATOM 592 C C . GLU A 1 77 ? 23.778 -3.720 -12.802 1.00 86.19 77 GLU A C 1
ATOM 594 O O . GLU A 1 77 ? 24.052 -3.529 -13.986 1.00 86.19 77 GLU A O 1
ATOM 599 N N . VAL A 1 78 ? 22.559 -4.115 -12.420 1.00 84.25 78 VAL A N 1
ATOM 600 C CA . VAL A 1 78 ? 21.459 -4.350 -13.371 1.00 84.25 78 VAL A CA 1
ATOM 601 C C . VAL A 1 78 ? 21.178 -3.088 -14.195 1.00 84.25 78 VAL A C 1
ATOM 603 O O . VAL A 1 78 ? 21.028 -3.152 -15.414 1.00 84.25 78 VAL A O 1
ATOM 606 N N . MET A 1 79 ? 21.170 -1.915 -13.557 1.00 86.31 79 MET A N 1
ATOM 607 C CA . MET A 1 79 ? 20.910 -0.644 -14.238 1.00 86.31 79 MET A CA 1
ATOM 608 C C . MET A 1 79 ? 21.988 -0.255 -15.256 1.00 86.31 79 MET A C 1
ATOM 610 O O . MET A 1 79 ? 21.676 0.492 -16.184 1.00 86.31 79 MET A O 1
ATOM 614 N N . VAL A 1 80 ? 23.229 -0.733 -15.113 1.00 88.38 80 VAL A N 1
ATOM 615 C CA . VAL A 1 80 ? 24.284 -0.507 -16.116 1.00 88.38 80 VAL A CA 1
ATOM 616 C C . VAL A 1 80 ? 23.920 -1.215 -17.417 1.00 88.38 80 VAL A C 1
ATOM 618 O O . VAL A 1 80 ? 23.850 -0.560 -18.454 1.00 88.38 80 VAL A O 1
ATOM 621 N N . HIS A 1 81 ? 23.586 -2.504 -17.350 1.00 86.56 81 HIS A N 1
ATOM 622 C CA . HIS A 1 81 ? 23.220 -3.298 -18.525 1.00 86.56 81 HIS A CA 1
ATOM 623 C C . HIS A 1 81 ? 21.907 -2.844 -19.161 1.00 86.56 81 HIS A C 1
ATOM 625 O O . HIS A 1 81 ? 21.796 -2.736 -20.379 1.00 86.56 81 HIS A O 1
ATOM 631 N N . LEU A 1 82 ? 20.911 -2.486 -18.347 1.00 87.44 82 LEU A N 1
ATOM 632 C CA . LEU A 1 82 ? 19.626 -2.024 -18.872 1.00 87.44 82 LEU A CA 1
ATOM 633 C C . LEU A 1 82 ? 19.728 -0.708 -19.654 1.00 87.44 82 LEU A C 1
ATOM 635 O O . LEU A 1 82 ? 18.870 -0.445 -20.490 1.00 87.44 82 LEU A O 1
ATOM 639 N N . ARG A 1 83 ? 20.756 0.115 -19.408 1.00 90.12 83 ARG A N 1
ATOM 640 C CA . ARG A 1 83 ? 21.000 1.366 -20.149 1.00 90.12 83 ARG A CA 1
ATOM 641 C C . ARG A 1 83 ? 21.628 1.152 -21.523 1.00 90.12 83 ARG A C 1
ATOM 643 O O . ARG A 1 83 ? 21.587 2.075 -22.339 1.00 90.12 83 ARG A O 1
ATOM 650 N N . GLU A 1 84 ? 22.212 -0.017 -21.775 1.00 93.00 84 GLU A N 1
ATOM 651 C CA . GLU A 1 84 ? 22.840 -0.345 -23.058 1.00 93.00 84 GLU A CA 1
ATOM 652 C C . GLU A 1 84 ? 21.784 -0.420 -24.173 1.00 93.00 84 GLU A C 1
ATOM 654 O O . GLU A 1 84 ? 22.005 0.089 -25.275 1.00 93.00 84 GLU A O 1
ATOM 659 N N . ASP A 1 85 ? 20.586 -0.927 -23.860 1.00 93.56 85 ASP A N 1
ATOM 660 C CA . ASP A 1 85 ? 19.414 -0.847 -24.733 1.00 93.56 85 ASP A CA 1
ATOM 661 C C . ASP A 1 85 ? 18.611 0.436 -24.463 1.00 93.56 85 ASP A C 1
ATOM 663 O O . ASP A 1 85 ? 17.732 0.510 -23.601 1.00 93.56 85 ASP A O 1
ATOM 667 N N . LYS A 1 86 ? 18.889 1.472 -25.258 1.00 91.12 86 LYS A N 1
ATOM 668 C CA . LYS A 1 86 ? 18.226 2.782 -25.145 1.00 91.12 86 LYS A CA 1
ATOM 669 C C . LYS A 1 86 ? 16.709 2.724 -25.358 1.00 91.12 86 LYS A C 1
ATOM 671 O O . LYS A 1 86 ? 15.992 3.544 -24.780 1.00 91.12 86 LYS A O 1
ATOM 676 N N . GLY A 1 87 ? 16.224 1.817 -26.208 1.00 90.88 87 GLY A N 1
ATOM 677 C CA . GLY A 1 87 ? 14.797 1.679 -26.504 1.00 90.88 87 GLY A CA 1
ATOM 678 C C . GLY A 1 87 ? 14.059 1.058 -25.324 1.00 90.88 87 GLY A C 1
ATOM 679 O O . GLY A 1 87 ? 13.071 1.618 -24.840 1.00 90.88 87 GLY A O 1
ATOM 680 N N . PHE A 1 88 ? 14.600 -0.045 -24.809 1.00 91.06 88 PHE A N 1
ATOM 681 C CA . PHE A 1 88 ? 14.091 -0.715 -23.619 1.00 91.06 88 PHE A CA 1
ATOM 682 C C . PHE A 1 88 ? 14.166 0.182 -22.379 1.00 91.06 88 PHE A C 1
ATOM 684 O O . PHE A 1 88 ? 13.161 0.356 -21.690 1.00 91.06 88 PHE A O 1
ATOM 691 N N . TYR A 1 89 ? 15.311 0.826 -22.127 1.00 90.50 89 TYR A N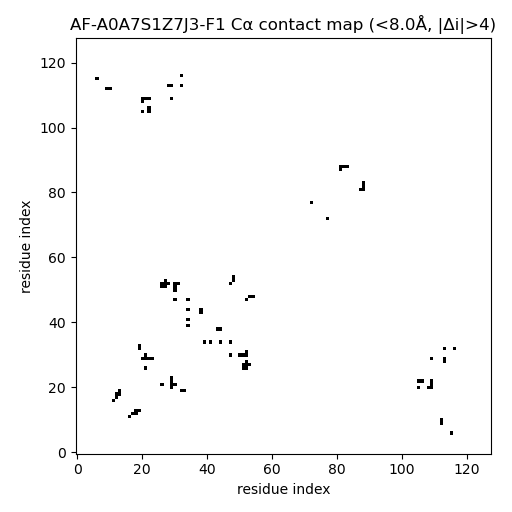 1
ATOM 692 C CA . TYR A 1 89 ? 15.521 1.672 -20.948 1.00 90.50 89 TYR A CA 1
ATOM 693 C C . TYR A 1 89 ? 14.495 2.804 -20.841 1.00 90.50 89 TYR A C 1
ATOM 695 O O . TYR A 1 89 ? 13.988 3.109 -19.757 1.00 90.50 89 TYR A O 1
ATOM 703 N N . LYS A 1 90 ? 14.155 3.421 -21.979 1.00 91.25 90 LYS A N 1
ATOM 704 C CA . LYS A 1 90 ? 13.138 4.473 -22.049 1.00 91.25 90 LYS A CA 1
ATOM 705 C C . LYS A 1 90 ? 11.761 3.950 -21.632 1.00 91.25 90 LYS A C 1
ATOM 707 O O . LYS A 1 90 ? 11.081 4.609 -20.846 1.00 91.25 90 LYS A O 1
ATOM 712 N N . ASN A 1 91 ? 11.367 2.779 -22.132 1.00 90.44 91 ASN A N 1
ATOM 713 C CA . ASN A 1 91 ? 10.083 2.160 -21.800 1.00 90.44 91 ASN A CA 1
ATOM 714 C C . ASN A 1 91 ? 10.033 1.717 -20.335 1.00 90.44 91 ASN A C 1
ATOM 716 O O . ASN A 1 91 ? 9.052 1.993 -19.650 1.00 90.44 91 ASN A O 1
ATOM 720 N N . LEU A 1 92 ? 11.112 1.111 -19.835 1.00 89.19 92 LEU A N 1
ATOM 721 C CA . LEU A 1 92 ? 11.227 0.711 -18.437 1.00 89.19 92 LEU A CA 1
ATOM 722 C C . LEU A 1 92 ? 11.113 1.915 -17.496 1.00 89.19 92 LEU A C 1
ATOM 724 O O . LEU A 1 92 ? 10.347 1.879 -16.542 1.00 89.19 92 LEU A O 1
ATOM 728 N N . THR A 1 93 ? 11.826 3.007 -17.784 1.00 89.12 93 THR A N 1
ATOM 729 C CA . THR A 1 93 ? 11.768 4.226 -16.959 1.00 89.12 93 THR A CA 1
ATOM 730 C C . THR A 1 93 ? 10.353 4.799 -16.920 1.00 89.12 93 THR A C 1
ATOM 732 O O . THR A 1 93 ? 9.890 5.256 -15.876 1.00 89.12 93 THR A O 1
ATOM 735 N N . LEU A 1 94 ? 9.651 4.772 -18.056 1.00 88.06 94 LEU A N 1
ATOM 736 C CA . LEU A 1 94 ? 8.271 5.230 -18.132 1.00 88.06 94 LEU A CA 1
ATOM 737 C C . LEU A 1 94 ? 7.331 4.329 -17.318 1.00 88.06 94 LEU A C 1
ATOM 739 O O . LEU A 1 94 ? 6.486 4.844 -16.591 1.00 88.06 94 LEU A O 1
ATOM 743 N N . TYR A 1 95 ? 7.509 3.010 -17.397 1.00 89.88 95 TYR A N 1
ATOM 744 C CA . TYR A 1 95 ? 6.740 2.050 -16.609 1.00 89.88 95 TYR A CA 1
ATOM 745 C C . TYR A 1 95 ? 6.948 2.261 -15.106 1.00 89.88 95 TYR A C 1
ATOM 747 O O . TYR A 1 95 ? 5.980 2.484 -14.385 1.00 89.88 95 TYR A O 1
ATOM 755 N N . VAL A 1 96 ? 8.206 2.298 -14.655 1.00 89.56 96 VAL A N 1
ATOM 756 C CA . VAL A 1 96 ? 8.562 2.514 -13.242 1.00 89.56 96 VAL A CA 1
ATOM 757 C C . VAL A 1 96 ? 8.024 3.852 -12.739 1.00 89.56 96 VAL A C 1
ATOM 759 O O . VAL A 1 96 ? 7.553 3.952 -11.611 1.00 89.56 96 VAL A O 1
ATOM 762 N N . ARG A 1 97 ? 8.026 4.894 -13.578 1.00 87.62 97 ARG A N 1
ATOM 763 C CA . ARG A 1 97 ? 7.415 6.179 -13.223 1.00 87.62 97 ARG A CA 1
ATOM 764 C C . ARG A 1 97 ? 5.918 6.039 -12.946 1.00 87.62 97 ARG A C 1
ATOM 766 O O . ARG A 1 97 ? 5.438 6.615 -11.973 1.00 87.62 97 ARG A O 1
ATOM 773 N N . TYR A 1 98 ? 5.178 5.337 -13.800 1.00 84.81 98 TYR A N 1
ATOM 774 C CA . TYR A 1 98 ? 3.741 5.150 -13.594 1.00 84.81 98 TYR A CA 1
ATOM 775 C C . TYR A 1 98 ? 3.443 4.253 -12.397 1.00 84.81 98 TYR A C 1
ATOM 777 O O . TYR A 1 98 ? 2.548 4.578 -11.621 1.00 84.81 98 TYR A O 1
ATOM 785 N N . GLU A 1 99 ? 4.218 3.187 -12.206 1.00 85.31 99 GLU A N 1
ATOM 786 C CA . GLU A 1 99 ? 4.143 2.351 -11.009 1.00 85.31 99 GLU A CA 1
ATOM 787 C C . GLU A 1 99 ? 4.344 3.198 -9.747 1.00 85.31 99 GLU A C 1
ATOM 789 O O . GLU A 1 99 ? 3.495 3.187 -8.861 1.00 85.31 99 GLU A O 1
ATOM 794 N N . GLN A 1 100 ? 5.396 4.024 -9.708 1.00 85.00 100 GLN A N 1
ATOM 795 C CA . GLN A 1 100 ? 5.666 4.912 -8.580 1.00 85.00 100 GLN A CA 1
ATOM 796 C C . GLN A 1 100 ? 4.495 5.862 -8.312 1.00 85.00 100 GLN A C 1
ATOM 798 O O . GLN A 1 100 ? 4.106 6.038 -7.162 1.00 85.00 100 GLN A O 1
ATOM 803 N N . MET A 1 101 ? 3.897 6.446 -9.357 1.00 80.19 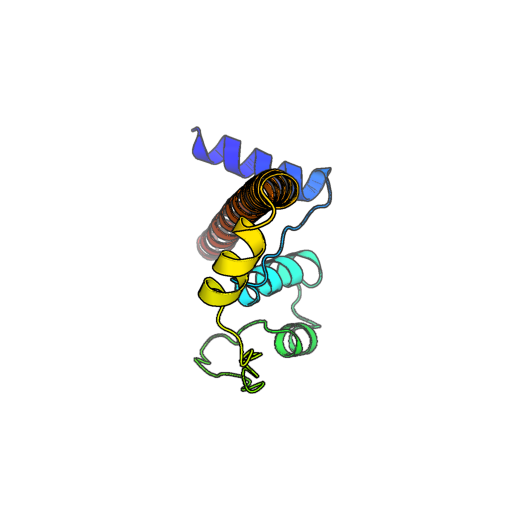101 MET A N 1
ATOM 804 C CA . MET A 1 101 ? 2.731 7.323 -9.203 1.00 80.19 101 MET A CA 1
ATOM 805 C C . MET A 1 101 ? 1.530 6.596 -8.583 1.00 80.19 101 MET A C 1
ATOM 807 O O . MET A 1 101 ? 0.844 7.171 -7.738 1.00 80.19 101 MET A O 1
ATOM 811 N N . ILE A 1 102 ? 1.274 5.348 -8.987 1.00 79.25 102 ILE A N 1
ATOM 812 C CA . ILE A 1 102 ? 0.187 4.524 -8.439 1.00 79.25 102 ILE A CA 1
ATOM 813 C C . ILE A 1 102 ? 0.478 4.177 -6.976 1.00 79.25 102 ILE A C 1
ATOM 815 O O . ILE A 1 102 ? -0.385 4.364 -6.119 1.00 79.25 102 ILE A O 1
ATOM 819 N N . THR A 1 103 ? 1.700 3.735 -6.681 1.00 83.31 103 THR A N 1
ATOM 820 C CA . THR A 1 103 ? 2.140 3.388 -5.325 1.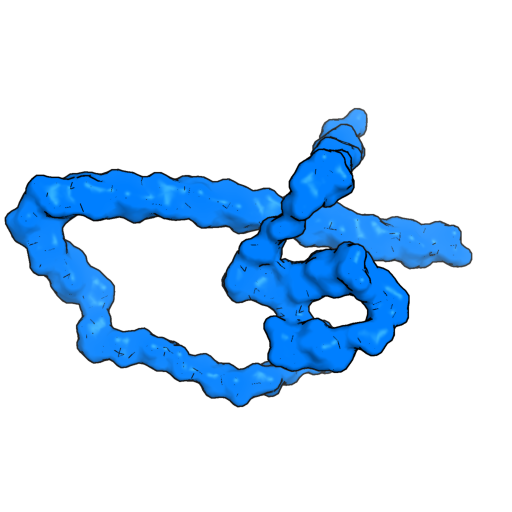00 83.31 103 THR A CA 1
ATOM 821 C C . THR A 1 103 ? 2.074 4.593 -4.388 1.00 83.31 103 THR A C 1
ATOM 823 O O . THR A 1 103 ? 1.559 4.488 -3.276 1.00 83.31 103 THR A O 1
ATOM 826 N N . ASP A 1 104 ? 2.523 5.766 -4.838 1.00 82.69 104 ASP A N 1
ATOM 827 C CA . ASP A 1 104 ? 2.460 7.008 -4.064 1.00 82.69 104 ASP A CA 1
ATOM 828 C C . ASP A 1 104 ? 1.021 7.418 -3.763 1.00 82.69 104 ASP A C 1
ATOM 830 O O . ASP A 1 104 ? 0.713 7.803 -2.633 1.00 82.69 104 ASP A O 1
ATOM 834 N N . PHE A 1 105 ? 0.134 7.298 -4.752 1.00 80.69 105 PHE A N 1
ATOM 835 C CA . PHE A 1 105 ? -1.284 7.580 -4.575 1.00 80.69 105 PHE A CA 1
ATOM 836 C C . PHE A 1 105 ? -1.933 6.618 -3.570 1.00 80.69 105 PHE A C 1
ATOM 838 O O . PHE A 1 105 ? -2.570 7.073 -2.618 1.00 80.69 105 PHE A O 1
ATOM 845 N N . ALA A 1 106 ? -1.732 5.307 -3.736 1.00 81.88 106 ALA A N 1
ATOM 846 C CA . ALA A 1 106 ? -2.286 4.286 -2.847 1.00 81.88 106 ALA A CA 1
ATOM 847 C C . ALA A 1 106 ? -1.791 4.461 -1.405 1.00 81.88 106 ALA A C 1
ATOM 849 O O . ALA A 1 106 ? -2.584 4.442 -0.464 1.00 81.88 106 ALA A O 1
ATOM 850 N N . ARG A 1 107 ? -0.492 4.725 -1.229 1.00 84.75 107 ARG A N 1
ATOM 851 C CA . ARG A 1 107 ? 0.104 5.025 0.075 1.00 84.75 107 ARG A CA 1
ATOM 852 C C . ARG A 1 107 ? -0.481 6.290 0.691 1.00 84.75 107 ARG A C 1
ATOM 854 O O . ARG A 1 107 ? -0.824 6.284 1.868 1.00 84.75 107 ARG A O 1
ATOM 861 N N . GLY A 1 108 ? -0.621 7.365 -0.085 1.00 82.69 108 GLY A N 1
ATOM 862 C CA . GLY A 1 108 ? -1.238 8.604 0.389 1.00 82.69 108 GLY A CA 1
ATOM 863 C C . GLY A 1 108 ? -2.669 8.386 0.881 1.00 82.69 108 GLY A C 1
ATOM 864 O O . GLY A 1 108 ? -3.032 8.878 1.949 1.00 82.69 108 GLY A O 1
ATOM 865 N N . LEU A 1 109 ? -3.456 7.602 0.141 1.00 83.50 109 LEU A N 1
ATOM 866 C CA . LEU A 1 109 ? -4.823 7.253 0.515 1.00 83.50 109 LEU A CA 1
ATOM 867 C C . LEU A 1 109 ? -4.867 6.385 1.781 1.00 83.50 109 LEU A C 1
ATOM 869 O O . LEU A 1 109 ? -5.623 6.703 2.696 1.00 83.50 109 LEU A O 1
ATOM 873 N N . HIS A 1 110 ? -4.017 5.359 1.875 1.00 84.75 110 HIS A N 1
ATOM 874 C CA . HIS A 1 110 ? -3.908 4.517 3.068 1.00 84.75 110 HIS A CA 1
ATOM 875 C C . HIS A 1 110 ? -3.593 5.343 4.325 1.00 84.75 110 HIS A C 1
ATOM 877 O O . HIS A 1 110 ? -4.276 5.216 5.339 1.00 84.75 110 HIS A O 1
ATOM 883 N N . MET A 1 111 ? -2.614 6.254 4.249 1.00 84.44 111 MET A N 1
ATOM 884 C CA . MET A 1 111 ? -2.260 7.121 5.381 1.00 84.44 111 MET A CA 1
ATOM 885 C C . MET A 1 111 ? -3.429 8.002 5.826 1.00 84.44 111 MET A C 1
ATOM 887 O O . MET A 1 111 ? -3.633 8.203 7.022 1.00 84.44 111 MET A O 1
ATOM 891 N N . GLN A 1 112 ? -4.212 8.520 4.877 1.00 84.25 112 GLN A N 1
ATOM 892 C CA . GLN A 1 112 ? -5.407 9.304 5.188 1.00 84.25 112 GLN A CA 1
ATOM 893 C C . GLN A 1 112 ? -6.492 8.446 5.846 1.00 84.25 112 GLN A C 1
ATOM 895 O O . GLN A 1 112 ? -7.059 8.868 6.853 1.00 84.25 112 GLN A O 1
ATOM 900 N N . GLN A 1 113 ? -6.754 7.242 5.323 1.00 80.06 113 GLN A N 1
ATOM 901 C CA . GLN A 1 113 ? -7.707 6.293 5.910 1.00 80.06 113 GLN A CA 1
ATOM 902 C C . GLN A 1 113 ? -7.313 5.942 7.351 1.00 80.06 113 GLN A C 1
ATOM 904 O O . GLN A 1 113 ? -8.141 6.039 8.257 1.00 80.06 113 GLN A O 1
ATOM 909 N N . TYR A 1 114 ? -6.037 5.628 7.584 1.00 83.56 114 TYR A N 1
ATOM 910 C CA . TYR A 1 114 ? -5.534 5.290 8.913 1.00 83.56 114 TYR A CA 1
ATOM 911 C C . TYR A 1 114 ? -5.597 6.469 9.894 1.00 83.56 114 TYR A C 1
ATOM 913 O O . TYR A 1 114 ? -6.045 6.309 11.027 1.00 83.56 114 TYR A O 1
ATOM 921 N N . ALA A 1 115 ? -5.216 7.678 9.469 1.00 81.00 115 ALA A N 1
ATOM 922 C CA . ALA A 1 115 ? -5.293 8.865 10.324 1.00 81.00 115 ALA A CA 1
ATOM 923 C C . ALA A 1 115 ? -6.735 9.179 10.763 1.00 81.00 115 ALA A C 1
ATOM 925 O O . ALA A 1 115 ? -6.977 9.548 11.912 1.00 81.00 115 ALA A O 1
ATOM 926 N N . LEU A 1 116 ? -7.704 9.019 9.859 1.00 79.38 116 LEU A N 1
ATOM 927 C CA . LEU A 1 116 ? -9.119 9.214 10.176 1.00 79.38 116 LEU A CA 1
ATOM 928 C C . LEU A 1 116 ? -9.649 8.145 11.129 1.00 79.38 116 LEU A C 1
ATOM 930 O O . LEU A 1 116 ? -10.358 8.479 12.077 1.00 79.38 116 LEU A O 1
ATOM 934 N N . PHE A 1 117 ? -9.267 6.890 10.912 1.00 79.06 117 PHE A N 1
ATOM 935 C CA . PHE A 1 117 ? -9.582 5.787 11.812 1.00 79.06 117 PHE A CA 1
ATOM 936 C C . PHE A 1 117 ? -9.076 6.047 13.239 1.00 79.06 117 PHE A C 1
ATOM 938 O O . PHE A 1 117 ? -9.850 5.960 14.191 1.00 79.06 117 PHE A O 1
ATOM 945 N N . GLN A 1 118 ? -7.822 6.479 13.388 1.00 78.81 118 GLN A N 1
ATOM 946 C CA . GLN A 1 118 ? -7.241 6.833 14.687 1.00 78.81 118 GLN A CA 1
ATOM 947 C C . GLN A 1 118 ? -8.008 7.975 15.381 1.00 78.81 118 GLN A C 1
ATOM 949 O O . GLN A 1 118 ? -8.270 7.920 16.583 1.00 78.81 118 GLN A O 1
ATOM 954 N N . ASN A 1 119 ? -8.445 8.995 14.633 1.00 75.38 119 ASN A N 1
ATOM 955 C CA . ASN A 1 119 ? -9.280 10.065 15.191 1.00 75.38 119 ASN A CA 1
ATOM 956 C C . ASN A 1 119 ? -10.645 9.550 15.672 1.00 75.38 119 ASN A C 1
ATOM 958 O O . ASN A 1 119 ? -11.133 9.989 16.713 1.00 75.38 119 ASN A O 1
ATOM 962 N N . LEU A 1 120 ? -11.259 8.625 14.933 1.00 73.62 120 LEU A N 1
ATOM 963 C CA . LEU A 1 120 ? -12.548 8.037 15.293 1.00 73.62 120 LEU A CA 1
ATOM 964 C C . LEU A 1 120 ? -12.446 7.242 16.602 1.00 73.62 120 LEU A C 1
ATOM 966 O O . LEU A 1 120 ? -13.267 7.443 17.499 1.00 73.62 120 LEU A O 1
ATOM 970 N N . LEU A 1 121 ? -11.401 6.424 16.760 1.00 70.88 121 LEU A N 1
ATOM 971 C CA . LEU A 1 121 ? -11.120 5.729 18.021 1.00 70.88 121 LEU A CA 1
ATOM 972 C C . LEU A 1 121 ? -10.975 6.713 19.194 1.00 70.88 121 LEU A C 1
ATOM 974 O O . LEU A 1 121 ? -11.652 6.561 20.210 1.00 70.88 121 LEU A O 1
ATOM 978 N N . ASN A 1 122 ? -10.183 7.777 19.033 1.00 68.75 122 ASN A N 1
ATOM 979 C CA . ASN A 1 122 ? -9.952 8.765 20.095 1.00 68.75 122 ASN A CA 1
ATOM 980 C C . ASN A 1 122 ? -11.229 9.530 20.503 1.00 68.75 122 ASN A C 1
ATOM 982 O O . ASN A 1 122 ? -11.451 9.790 21.688 1.00 68.75 122 ASN A O 1
ATOM 986 N N . HIS A 1 123 ? -12.105 9.869 19.553 1.00 58.62 123 HIS A N 1
ATOM 987 C CA . HIS A 1 123 ? -13.362 10.565 19.855 1.00 58.62 123 HIS A CA 1
ATOM 988 C C . HIS A 1 123 ? -14.413 9.671 20.525 1.00 58.62 123 HIS A C 1
ATOM 990 O O . HIS A 1 123 ? -15.185 10.155 21.358 1.00 58.62 123 HIS A O 1
ATOM 996 N N . THR A 1 124 ? -14.411 8.373 20.220 1.00 53.66 124 THR A N 1
ATOM 997 C CA . THR A 1 124 ? -15.305 7.390 20.856 1.00 53.66 124 THR A CA 1
ATOM 998 C C . THR A 1 124 ? -14.956 7.207 22.338 1.00 53.66 124 THR A C 1
ATOM 1000 O O . THR A 1 124 ? -15.847 7.099 23.174 1.00 53.66 124 THR A O 1
ATOM 1003 N N . VAL A 1 125 ? -13.667 7.289 22.686 1.00 50.47 125 VAL A N 1
ATOM 1004 C CA . VAL A 1 125 ? -13.172 7.192 24.073 1.00 50.47 125 VAL A CA 1
ATOM 1005 C C . VAL A 1 125 ? -13.484 8.440 24.915 1.00 50.47 125 VAL A C 1
AT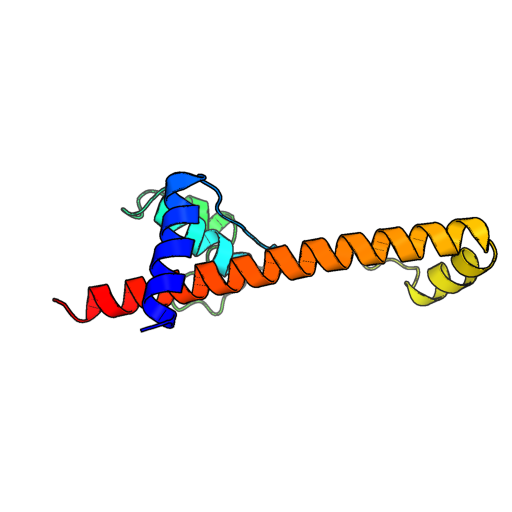OM 1007 O O . VAL A 1 125 ? -13.572 8.346 26.131 1.00 50.47 125 VAL A O 1
ATOM 1010 N N . THR A 1 126 ? -13.690 9.611 24.299 1.00 44.31 126 THR A N 1
ATOM 1011 C CA . THR A 1 126 ? -13.932 10.872 25.041 1.00 44.31 126 THR A CA 1
ATOM 1012 C C . THR A 1 126 ? -15.423 11.142 25.312 1.00 44.31 126 THR A C 1
ATOM 1014 O O . THR A 1 126 ? -15.759 12.096 26.008 1.00 44.31 126 THR A O 1
ATOM 1017 N N . SER A 1 127 ? -16.326 10.341 24.737 1.00 40.72 127 SER A N 1
ATOM 1018 C CA . SER A 1 127 ? -17.786 10.527 24.844 1.00 40.72 127 SER A CA 1
ATOM 1019 C C . SER A 1 127 ? -18.468 9.531 25.797 1.00 40.72 127 SER A C 1
ATOM 1021 O O . SER A 1 127 ? -19.696 9.440 25.798 1.00 40.72 127 SER A O 1
ATOM 1023 N N . ILE A 1 128 ? -17.680 8.797 26.591 1.00 39.12 128 ILE A N 1
ATOM 1024 C CA . ILE A 1 128 ? -18.108 7.934 27.706 1.00 39.12 128 ILE A CA 1
ATOM 1025 C C . ILE A 1 128 ? -17.611 8.578 29.002 1.00 39.12 128 ILE A C 1
ATOM 1027 O O . ILE A 1 128 ? -18.402 8.625 29.969 1.00 39.12 128 ILE A O 1
#